Protein AF-F3KFC4-F1 (afdb_monomer)

Secondary structure (DSSP, 8-state):
---HHHHHHHHHHHHHHHHHHHHHHHHHHHHHHHHH--TTSS--HHHHHHHHHSTTTTTEEEEE-STTTTTEEEEEEEEEEEETTEEEEEEEEEEEEEETTEEEEEEEEEEEEE--

Sequence (116 aa):
MQIASRNNLSSAQEVISTRAFYAAESGASWAMSRLFFNAAGSADKTFSDGQCASAAVNNKTLTFTVDGLAGCSANITCSADTVGSTGYYRVVSTGVCGAGPVQARRVIEVGGRNGF

pLDDT: mean 87.73, std 12.23, range [43.34, 98.0]

Mean predicted aligned error: 6.58 Å

Foldseek 3Di:
DPPPVVVVLVVLLVLQQVLLVVQQVVLVVVLVCQLAQDPVGGDAPVSNVVSLPDPVNAQDKDADCDPSNHQKIKGKHKDWDDDDQKIKIKIKIWMWHDDDPRIYIDIDIDMDMHRD

Structure (mmCIF, N/CA/C/O backbone):
data_AF-F3KFC4-F1
#
_entry.id   AF-F3KFC4-F1
#
loop_
_atom_site.group_PDB
_atom_site.id
_atom_site.type_symbol
_atom_site.label_atom_id
_atom_site.label_alt_id
_atom_site.label_comp_id
_atom_site.label_asym_id
_atom_site.label_entity_id
_atom_site.label_seq_id
_atom_site.pdbx_PDB_ins_code
_atom_site.Cartn_x
_atom_site.Cartn_y
_atom_site.Cartn_z
_atom_site.occupancy
_atom_site.B_iso_or_equiv
_atom_site.auth_seq_id
_atom_site.auth_comp_id
_atom_site.auth_asym_id
_atom_site.auth_atom_id
_atom_site.pdbx_PDB_model_num
ATOM 1 N N . MET A 1 1 ? -38.246 -3.018 25.211 1.00 43.34 1 MET A N 1
ATOM 2 C CA . MET A 1 1 ? -37.896 -2.333 23.946 1.00 43.34 1 MET A CA 1
ATOM 3 C C . MET A 1 1 ? -36.374 -2.154 23.887 1.00 43.34 1 MET A C 1
ATOM 5 O O . MET A 1 1 ? -35.843 -1.255 24.518 1.00 43.34 1 MET A O 1
ATOM 9 N N . GLN A 1 2 ? -35.659 -3.074 23.225 1.00 46.38 2 GLN A N 1
ATOM 10 C CA . GLN A 1 2 ? -34.183 -3.182 23.169 1.00 46.38 2 GLN A CA 1
ATOM 11 C C . GLN A 1 2 ? -33.555 -2.354 22.022 1.00 46.38 2 GLN A C 1
ATOM 13 O O . GLN A 1 2 ? -32.710 -2.851 21.279 1.00 46.38 2 GLN A O 1
ATOM 18 N N . ILE A 1 3 ? -34.003 -1.112 21.818 1.00 53.09 3 ILE A N 1
ATOM 19 C CA . ILE A 1 3 ? -33.604 -0.325 20.634 1.00 53.09 3 ILE A CA 1
ATOM 20 C C . ILE A 1 3 ? -32.405 0.603 20.927 1.00 53.09 3 ILE A C 1
ATOM 22 O O . ILE A 1 3 ? -31.672 0.945 20.011 1.00 53.09 3 ILE A O 1
ATOM 26 N N . ALA A 1 4 ? -32.079 0.929 22.182 1.00 51.34 4 ALA A N 1
ATOM 27 C CA . ALA A 1 4 ? -30.957 1.838 22.477 1.00 51.34 4 ALA A CA 1
ATOM 28 C C . ALA A 1 4 ? -29.552 1.201 22.352 1.00 51.34 4 ALA A C 1
ATOM 30 O O . ALA A 1 4 ? -28.593 1.886 22.010 1.00 51.34 4 ALA A O 1
ATOM 31 N N . SER A 1 5 ? -29.404 -0.108 22.578 1.00 48.84 5 SER A N 1
ATOM 32 C CA . SER A 1 5 ? -28.090 -0.778 22.595 1.00 48.84 5 SER A CA 1
ATOM 33 C C . SER A 1 5 ? -27.606 -1.268 21.224 1.00 48.84 5 SER A C 1
ATOM 35 O O . SER A 1 5 ? -26.403 -1.426 21.029 1.00 48.84 5 SER A O 1
ATOM 37 N N . ARG A 1 6 ? -28.506 -1.464 20.249 1.00 51.44 6 ARG A N 1
ATOM 38 C CA . ARG A 1 6 ? -28.123 -1.859 18.877 1.00 51.44 6 ARG A CA 1
ATOM 39 C C . ARG A 1 6 ? -27.628 -0.680 18.031 1.00 51.44 6 ARG A C 1
ATOM 41 O O . ARG A 1 6 ? -26.761 -0.872 17.186 1.00 51.44 6 ARG A O 1
ATOM 48 N N . ASN A 1 7 ? -28.119 0.532 18.300 1.00 58.19 7 ASN A N 1
ATOM 49 C CA . ASN A 1 7 ? -27.722 1.739 17.568 1.00 58.19 7 ASN A CA 1
ATOM 50 C C . ASN A 1 7 ? -26.252 2.121 17.825 1.00 58.19 7 ASN A C 1
ATOM 52 O O . ASN A 1 7 ? -25.511 2.351 16.876 1.00 58.19 7 ASN A O 1
ATOM 56 N N . ASN A 1 8 ? -25.785 2.068 19.078 1.00 60.00 8 ASN A N 1
ATOM 57 C CA . ASN A 1 8 ? -24.391 2.395 19.414 1.00 60.00 8 ASN A CA 1
ATOM 58 C C . ASN A 1 8 ? -23.372 1.419 18.804 1.00 60.00 8 ASN A C 1
ATOM 60 O O . ASN A 1 8 ? -22.286 1.838 18.410 1.00 60.00 8 ASN A O 1
ATOM 64 N N . LEU A 1 9 ? -23.715 0.130 18.701 1.00 64.81 9 LEU A N 1
ATOM 65 C CA . LEU A 1 9 ? -22.857 -0.867 18.054 1.00 64.81 9 LEU A CA 1
ATOM 66 C C . LEU A 1 9 ? -22.784 -0.651 16.539 1.00 64.81 9 LEU A C 1
ATOM 68 O O . LEU A 1 9 ? -21.696 -0.722 15.977 1.00 64.81 9 LEU A O 1
ATOM 72 N N . SER A 1 10 ? -23.910 -0.319 15.899 1.00 71.44 10 SER A N 1
ATOM 73 C CA . SER A 1 10 ? -23.949 0.008 14.468 1.00 71.44 10 SER A CA 1
ATOM 74 C C . SER A 1 10 ? -23.101 1.242 14.147 1.00 71.44 10 SER A C 1
ATOM 76 O O . SER A 1 10 ? -22.282 1.201 13.234 1.00 71.44 10 SER A O 1
ATOM 78 N N . SER A 1 11 ? -23.232 2.317 14.932 1.00 74.06 11 SER A N 1
ATOM 79 C CA . SER A 1 11 ? -22.443 3.540 14.740 1.00 74.06 11 SER A CA 1
ATOM 80 C C . SER A 1 11 ? -20.954 3.326 15.028 1.00 74.06 11 SER A C 1
ATOM 82 O O . SER A 1 11 ? -2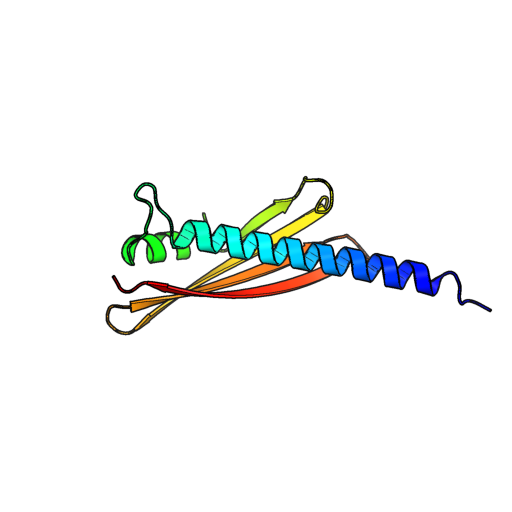0.103 3.814 14.287 1.00 74.06 11 SER A O 1
ATOM 84 N N . ALA A 1 12 ? -20.605 2.556 16.065 1.00 78.69 12 ALA A N 1
ATOM 85 C CA . ALA A 1 12 ? -19.210 2.213 16.349 1.00 78.69 12 ALA A CA 1
ATOM 86 C C . ALA A 1 12 ? -18.584 1.364 15.228 1.00 78.69 12 ALA A C 1
ATOM 88 O O . ALA A 1 12 ? -17.429 1.577 14.851 1.00 78.69 12 ALA A O 1
ATOM 89 N N . GLN A 1 13 ? -19.352 0.431 14.662 1.00 82.50 13 GLN A N 1
ATOM 90 C CA . GLN A 1 13 ? -18.911 -0.408 13.552 1.00 82.50 13 GLN A CA 1
ATOM 91 C C . GLN A 1 13 ? -18.740 0.396 12.258 1.00 82.50 13 GLN A C 1
ATOM 93 O O . GLN A 1 13 ? -17.782 0.164 11.519 1.00 82.50 13 GLN A O 1
ATOM 98 N N . GLU A 1 14 ? -19.603 1.382 12.012 1.00 85.44 14 GLU A N 1
ATOM 99 C CA . GLU A 1 14 ? -19.461 2.319 10.897 1.00 85.44 14 GLU A CA 1
ATOM 100 C C . GLU A 1 14 ? -18.182 3.156 11.028 1.00 85.44 14 GLU A C 1
ATOM 102 O O . GLU A 1 14 ? -17.385 3.214 10.092 1.00 85.44 14 GLU A O 1
ATOM 107 N N . VAL A 1 15 ? -17.910 3.707 12.216 1.00 87.62 15 VAL A N 1
ATOM 108 C CA . VAL A 1 15 ? -16.671 4.455 12.483 1.00 87.62 15 VAL A CA 1
ATOM 109 C C . VAL A 1 15 ? -15.436 3.584 12.250 1.00 87.62 15 VAL A C 1
ATOM 111 O O . VAL A 1 15 ? -14.508 4.008 11.562 1.00 87.62 15 VAL A O 1
ATOM 114 N N . ILE A 1 16 ? -15.405 2.357 12.775 1.00 89.50 16 ILE A N 1
ATOM 115 C CA . ILE A 1 16 ? -14.258 1.446 12.604 1.00 89.50 16 ILE A CA 1
ATOM 116 C C . ILE A 1 16 ? -14.106 1.019 11.139 1.00 89.50 16 ILE A C 1
ATOM 118 O O . ILE A 1 16 ? -12.985 0.909 10.642 1.00 89.50 16 ILE A O 1
ATOM 122 N N . SER A 1 17 ? -15.213 0.856 10.417 1.00 91.06 17 SER A N 1
ATOM 123 C CA . SER A 1 17 ? -15.206 0.608 8.978 1.00 91.06 17 SER A CA 1
ATOM 124 C C . SER A 1 17 ? -14.616 1.779 8.186 1.00 91.06 17 SER A C 1
ATOM 126 O O . SER A 1 17 ? -13.802 1.556 7.290 1.00 91.06 17 SER A O 1
ATOM 128 N N . THR A 1 18 ? -14.984 3.015 8.519 1.00 92.62 18 THR A N 1
ATOM 129 C CA . THR A 1 18 ? -14.422 4.222 7.897 1.00 92.62 18 THR A CA 1
ATOM 130 C C . THR A 1 18 ? -12.930 4.347 8.191 1.00 92.62 18 THR A C 1
A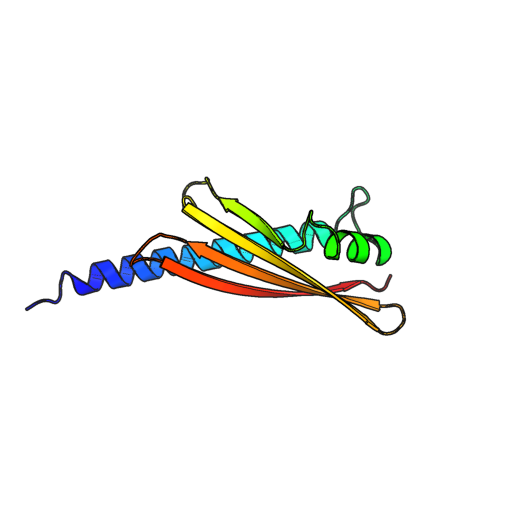TOM 132 O O . THR A 1 18 ? -12.140 4.615 7.289 1.00 92.62 18 THR A O 1
ATOM 135 N N . ARG A 1 19 ? -12.502 4.052 9.423 1.00 93.38 19 ARG A N 1
ATOM 136 C CA . ARG A 1 19 ? -11.073 4.000 9.772 1.00 93.38 19 ARG A CA 1
ATOM 137 C C . ARG A 1 19 ? -10.322 2.945 8.961 1.00 93.38 19 ARG A C 1
ATOM 139 O O . ARG A 1 19 ? -9.240 3.233 8.461 1.00 93.38 19 ARG A O 1
ATOM 146 N N . ALA A 1 20 ? -10.901 1.756 8.779 1.00 94.38 20 ALA A N 1
ATOM 147 C CA . ALA A 1 20 ? -10.293 0.693 7.974 1.00 94.38 20 ALA A CA 1
ATOM 148 C C . ALA A 1 20 ? -10.166 1.097 6.502 1.00 94.38 20 ALA A C 1
ATOM 150 O O . ALA A 1 20 ? -9.157 0.788 5.871 1.00 94.38 20 ALA A O 1
ATOM 151 N N . PHE A 1 21 ? -11.150 1.827 5.971 1.00 95.50 21 PHE A N 1
ATOM 152 C CA . PHE A 1 21 ? -11.077 2.404 4.631 1.00 95.50 21 PHE A CA 1
ATOM 153 C C . PHE A 1 21 ? -9.927 3.410 4.518 1.00 95.50 21 PHE A C 1
ATOM 155 O O . PHE A 1 21 ? -9.080 3.258 3.645 1.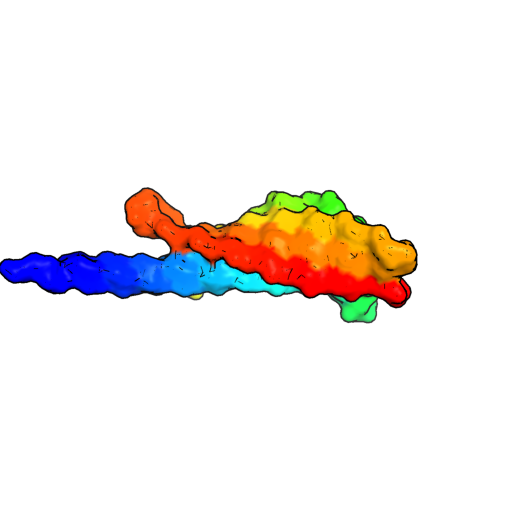00 95.50 21 PHE A O 1
ATOM 162 N N . TYR A 1 22 ? -9.827 4.372 5.441 1.00 95.19 22 TYR A N 1
ATOM 163 C CA . TYR A 1 22 ? -8.731 5.345 5.434 1.00 95.19 22 TYR A CA 1
ATOM 164 C C . TYR A 1 22 ? -7.356 4.704 5.629 1.00 95.19 22 TYR A C 1
ATOM 166 O O . TYR A 1 22 ? -6.395 5.138 4.998 1.00 95.19 22 TYR A O 1
ATOM 174 N N . ALA A 1 23 ? -7.243 3.662 6.457 1.00 95.75 23 ALA A N 1
ATOM 175 C CA . ALA A 1 23 ? -6.011 2.891 6.593 1.00 95.75 23 ALA A CA 1
ATOM 176 C C . ALA A 1 23 ? -5.619 2.239 5.256 1.00 95.75 23 ALA A C 1
ATOM 178 O O . ALA A 1 23 ? -4.474 2.369 4.820 1.00 95.75 23 ALA A O 1
ATOM 179 N N . ALA A 1 24 ? -6.576 1.597 4.576 1.00 97.00 24 ALA A N 1
ATOM 180 C CA . ALA A 1 24 ? -6.361 0.980 3.270 1.00 97.00 24 ALA A CA 1
ATOM 181 C C . ALA A 1 24 ? -5.944 2.016 2.207 1.00 97.00 24 ALA A C 1
ATOM 183 O O . ALA A 1 24 ? -4.903 1.843 1.573 1.00 97.00 24 ALA A O 1
ATOM 184 N N . GLU A 1 25 ? -6.689 3.116 2.069 1.00 96.06 25 GLU A N 1
ATOM 185 C CA . GLU A 1 25 ? -6.386 4.234 1.156 1.00 96.06 25 GLU A CA 1
ATOM 186 C C . GLU A 1 25 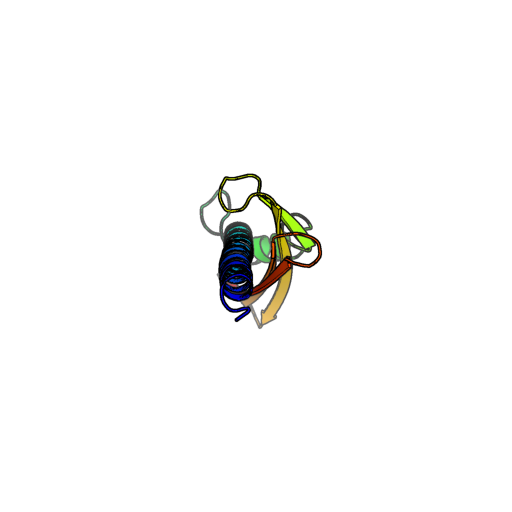? -5.010 4.853 1.424 1.00 96.06 25 GLU A C 1
ATOM 188 O O . GLU A 1 25 ? -4.236 5.104 0.499 1.00 96.06 25 GLU A O 1
ATOM 193 N N . SER A 1 26 ? -4.661 5.048 2.699 1.00 95.38 26 SER A N 1
ATOM 194 C CA . SER A 1 26 ? -3.355 5.588 3.094 1.00 95.38 26 SER A CA 1
ATOM 195 C C . SER A 1 26 ? -2.222 4.643 2.695 1.00 95.38 26 SER A C 1
ATOM 197 O O . SER A 1 26 ? -1.198 5.090 2.182 1.00 95.38 26 SER A O 1
ATOM 199 N N . GLY A 1 27 ? -2.408 3.331 2.880 1.00 95.56 27 GLY A N 1
ATOM 200 C CA . GLY A 1 27 ? -1.450 2.320 2.431 1.00 95.56 27 GLY A CA 1
ATOM 201 C C . GLY A 1 27 ? -1.291 2.280 0.911 1.00 95.56 27 GLY A C 1
ATOM 202 O O . GLY A 1 27 ? -0.165 2.244 0.415 1.00 95.56 27 GLY A O 1
ATOM 203 N N . ALA A 1 28 ? -2.399 2.368 0.170 1.00 96.31 28 ALA A N 1
ATOM 204 C CA . ALA A 1 28 ? -2.390 2.409 -1.290 1.00 96.31 28 ALA A CA 1
ATOM 205 C C . ALA A 1 28 ? -1.664 3.662 -1.807 1.00 96.31 28 ALA A C 1
ATOM 207 O O . ALA A 1 28 ? -0.752 3.558 -2.626 1.00 96.31 28 ALA A O 1
ATOM 208 N N . SER A 1 29 ? -1.996 4.834 -1.262 1.00 94.88 29 SER A N 1
ATOM 209 C CA . SER A 1 29 ? -1.361 6.111 -1.613 1.00 94.88 29 SER A CA 1
ATOM 210 C C . SER A 1 29 ? 0.135 6.112 -1.297 1.00 94.88 29 SER A C 1
ATOM 212 O O . SER A 1 29 ? 0.952 6.541 -2.112 1.00 94.88 29 SER A O 1
ATOM 214 N N . TRP A 1 30 ? 0.520 5.571 -0.139 1.00 95.69 30 TRP A N 1
ATOM 215 C CA . TRP A 1 30 ? 1.920 5.438 0.250 1.00 95.69 30 TRP A CA 1
ATOM 216 C C . TRP A 1 30 ? 2.694 4.537 -0.721 1.00 95.69 30 TRP A C 1
ATOM 218 O O . TRP A 1 30 ? 3.779 4.903 -1.172 1.00 95.69 30 TRP A O 1
ATOM 228 N N . ALA A 1 31 ? 2.129 3.391 -1.097 1.00 95.56 31 ALA A N 1
ATOM 229 C CA . ALA A 1 31 ? 2.751 2.465 -2.037 1.00 95.56 31 ALA A CA 1
ATOM 230 C C . ALA A 1 31 ? 2.884 3.064 -3.442 1.00 95.56 31 ALA A C 1
ATOM 232 O O . ALA A 1 31 ? 3.964 3.011 -4.025 1.00 95.56 31 ALA A O 1
ATOM 233 N N . MET A 1 32 ? 1.835 3.715 -3.953 1.00 93.69 32 MET A N 1
ATOM 234 C CA . MET A 1 32 ? 1.880 4.423 -5.238 1.00 93.69 32 MET A CA 1
ATOM 235 C C . MET A 1 32 ? 2.943 5.526 -5.230 1.00 93.69 32 MET A C 1
ATOM 237 O O . MET A 1 32 ? 3.695 5.664 -6.192 1.00 93.69 32 MET A O 1
ATOM 241 N N . SER A 1 33 ? 3.082 6.255 -4.116 1.00 93.56 33 SER A N 1
ATOM 242 C CA . SER A 1 33 ? 4.136 7.265 -3.979 1.00 93.56 33 SER A CA 1
ATOM 243 C C . SER A 1 33 ? 5.536 6.650 -4.108 1.00 93.56 33 SER A C 1
ATOM 245 O O . SER A 1 33 ? 6.401 7.203 -4.777 1.00 93.56 33 SER A O 1
ATOM 247 N N . ARG A 1 34 ? 5.743 5.457 -3.536 1.00 93.12 34 ARG A N 1
ATOM 248 C CA . ARG A 1 34 ? 7.017 4.730 -3.594 1.00 93.12 34 ARG A CA 1
ATOM 249 C C . ARG A 1 34 ? 7.299 4.116 -4.959 1.00 93.12 34 ARG A C 1
ATOM 251 O O . ARG A 1 34 ? 8.464 4.001 -5.312 1.00 93.12 34 ARG A O 1
ATOM 258 N N . LEU A 1 35 ? 6.270 3.730 -5.708 1.00 92.44 35 LEU A N 1
ATOM 259 C CA . LEU A 1 35 ? 6.419 3.139 -7.040 1.00 92.44 35 LEU A CA 1
ATOM 260 C C . LEU A 1 35 ? 6.761 4.174 -8.114 1.00 92.44 35 LEU A C 1
ATOM 262 O O . LEU A 1 35 ? 7.559 3.876 -9.002 1.00 92.44 35 LEU A O 1
ATOM 266 N N . PHE A 1 36 ? 6.158 5.365 -8.046 1.00 92.12 36 PHE A N 1
ATOM 267 C CA . PHE A 1 36 ? 6.191 6.338 -9.146 1.00 92.12 36 PHE A CA 1
ATOM 268 C C . PHE A 1 36 ? 7.044 7.586 -8.878 1.00 92.12 36 PHE A C 1
ATOM 270 O O . PHE A 1 36 ? 7.337 8.323 -9.819 1.00 92.12 36 PHE A O 1
ATOM 277 N N . PHE A 1 37 ? 7.492 7.815 -7.639 1.00 90.44 37 PHE A N 1
ATOM 278 C CA . PHE A 1 37 ? 8.344 8.956 -7.296 1.00 90.44 37 PHE A CA 1
ATOM 279 C C . PHE A 1 37 ? 9.692 8.494 -6.732 1.00 90.44 37 PHE A C 1
ATOM 281 O O . PHE A 1 37 ? 9.765 7.754 -5.750 1.00 90.44 37 PHE A O 1
ATOM 288 N N . ASN A 1 38 ? 10.775 8.974 -7.345 1.00 84.62 38 ASN A N 1
ATOM 289 C CA . ASN A 1 38 ? 12.151 8.822 -6.870 1.00 84.62 38 ASN A CA 1
ATOM 290 C C . ASN A 1 38 ? 12.727 10.195 -6.457 1.00 84.62 38 ASN A C 1
ATOM 292 O O . ASN A 1 38 ? 12.031 11.210 -6.485 1.00 84.62 38 ASN A O 1
ATOM 296 N N . ALA A 1 39 ? 14.016 10.250 -6.104 1.00 79.44 39 ALA A N 1
ATOM 297 C CA . ALA A 1 39 ? 14.687 11.501 -5.730 1.00 79.44 39 ALA A CA 1
ATOM 298 C C . ALA A 1 39 ? 14.724 12.564 -6.853 1.00 79.44 39 ALA A C 1
ATOM 300 O O . ALA A 1 39 ? 14.899 13.742 -6.560 1.00 79.44 39 ALA A O 1
ATOM 301 N N . ALA A 1 40 ? 14.541 12.164 -8.116 1.00 78.50 40 ALA A N 1
ATOM 302 C CA . ALA A 1 40 ? 14.475 13.048 -9.281 1.00 78.50 40 ALA A CA 1
ATOM 303 C C . ALA A 1 40 ? 13.035 13.482 -9.637 1.00 78.50 40 ALA A C 1
ATOM 305 O O . ALA A 1 40 ? 12.834 14.209 -10.606 1.00 78.50 40 ALA A O 1
ATOM 306 N N . GLY A 1 41 ? 12.029 13.053 -8.866 1.00 76.88 41 GLY A N 1
ATOM 307 C CA . GLY A 1 41 ? 10.630 13.466 -9.011 1.00 76.88 41 GLY A CA 1
ATOM 308 C C . GLY A 1 41 ? 9.766 12.579 -9.912 1.00 76.88 41 GLY A C 1
ATOM 309 O O . GLY A 1 41 ? 8.547 12.645 -9.802 1.00 76.88 41 GLY A O 1
ATOM 310 N N . SER A 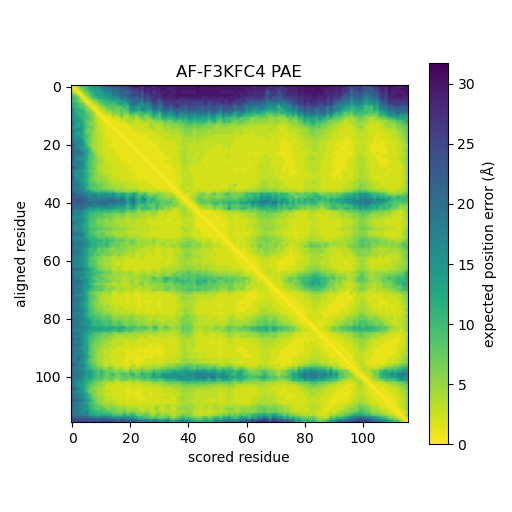1 42 ? 10.345 11.710 -10.746 1.00 80.75 42 SER A N 1
ATOM 311 C CA . SER A 1 42 ? 9.593 10.701 -11.511 1.00 80.75 42 SER A CA 1
AT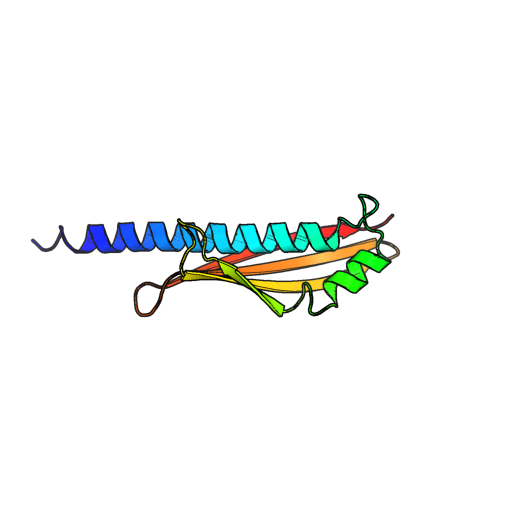OM 312 C C . SER A 1 42 ? 10.419 9.430 -11.696 1.00 80.75 42 SER A C 1
ATOM 314 O O . SER A 1 42 ? 11.611 9.489 -12.001 1.00 80.75 42 SER A O 1
ATOM 316 N N . ALA A 1 43 ? 9.796 8.281 -11.443 1.00 85.50 43 ALA A N 1
ATOM 317 C CA . ALA A 1 43 ? 10.416 6.972 -11.602 1.00 85.50 43 ALA A CA 1
ATOM 318 C C . ALA A 1 43 ? 10.288 6.456 -13.040 1.00 85.50 43 ALA A C 1
ATOM 320 O O . ALA A 1 43 ? 9.226 6.576 -13.650 1.00 85.50 43 ALA A O 1
ATOM 321 N N . ASP A 1 44 ? 11.342 5.821 -13.547 1.00 89.56 44 ASP A N 1
ATOM 322 C CA . ASP A 1 44 ? 11.301 5.024 -14.772 1.00 89.56 44 ASP A CA 1
ATOM 323 C C . ASP A 1 44 ? 10.741 3.618 -14.492 1.00 89.56 44 ASP A C 1
ATOM 325 O O . ASP A 1 44 ? 10.575 3.204 -13.336 1.00 89.56 44 ASP A O 1
ATOM 329 N N . LYS A 1 45 ? 10.451 2.858 -15.555 1.00 90.56 45 LYS A N 1
ATOM 330 C CA . LYS A 1 45 ? 9.929 1.486 -15.435 1.00 90.56 45 LYS A CA 1
ATOM 331 C C . LYS A 1 45 ? 10.823 0.612 -14.549 1.00 90.56 45 LYS A C 1
ATOM 333 O O . LYS A 1 45 ? 10.322 -0.099 -13.681 1.00 90.56 45 LYS A O 1
ATOM 338 N N . THR A 1 46 ? 12.139 0.677 -14.748 1.00 90.75 46 THR A N 1
ATOM 339 C CA . THR A 1 46 ? 13.114 -0.147 -14.017 1.00 90.75 46 THR A CA 1
ATOM 340 C C . THR A 1 46 ? 13.032 0.097 -12.513 1.00 90.75 46 THR A C 1
ATOM 342 O O . THR A 1 46 ? 13.038 -0.851 -11.724 1.00 90.75 46 THR A O 1
ATOM 345 N N . PHE A 1 47 ? 12.910 1.361 -12.099 1.00 91.81 47 PHE A N 1
ATOM 346 C CA . PHE A 1 47 ? 12.711 1.704 -10.700 1.00 91.81 47 PHE A CA 1
ATOM 347 C C . PHE A 1 47 ? 11.376 1.176 -10.176 1.00 91.81 47 PHE A C 1
ATOM 349 O O . PHE A 1 47 ? 11.360 0.532 -9.126 1.00 91.81 47 PHE A O 1
ATOM 356 N N . SER A 1 48 ? 10.271 1.406 -10.892 1.00 92.50 48 SER A N 1
ATOM 357 C CA . SER A 1 48 ? 8.942 0.944 -10.473 1.00 92.50 48 SER A CA 1
ATOM 358 C C . SER A 1 48 ? 8.878 -0.585 -10.327 1.00 92.50 48 SER A C 1
ATOM 360 O O . SER A 1 48 ? 8.342 -1.077 -9.333 1.00 92.50 48 SER A O 1
ATOM 362 N N . ASP A 1 49 ? 9.497 -1.339 -11.241 1.00 92.31 49 ASP A N 1
ATOM 363 C CA . ASP A 1 49 ? 9.636 -2.800 -11.154 1.00 92.31 49 ASP A CA 1
ATOM 364 C C . ASP A 1 49 ? 10.413 -3.215 -9.902 1.00 92.31 49 ASP A C 1
ATOM 366 O O . ASP A 1 49 ? 9.960 -4.062 -9.126 1.00 92.31 49 ASP A O 1
ATOM 370 N N . GLY A 1 50 ? 11.564 -2.578 -9.666 1.00 92.56 50 GLY A N 1
ATOM 371 C CA . GLY A 1 50 ? 12.398 -2.846 -8.499 1.00 92.56 50 GLY A CA 1
ATOM 372 C C . GLY A 1 50 ? 11.682 -2.545 -7.182 1.00 92.56 50 GLY A C 1
ATOM 373 O O . GLY A 1 50 ? 11.767 -3.329 -6.238 1.00 92.56 50 GLY A O 1
ATOM 374 N N . GLN A 1 51 ? 10.932 -1.442 -7.109 1.00 93.56 51 GLN A N 1
ATOM 375 C CA . GLN A 1 51 ? 10.147 -1.098 -5.924 1.00 93.56 51 GLN A CA 1
ATOM 376 C C . GLN A 1 51 ? 8.980 -2.066 -5.712 1.00 93.56 51 GLN A C 1
ATOM 378 O O . GLN A 1 51 ? 8.763 -2.493 -4.580 1.00 93.56 51 GLN A O 1
ATOM 383 N N . CYS A 1 52 ? 8.268 -2.456 -6.774 1.00 93.75 52 CYS A N 1
ATOM 384 C CA . CYS A 1 52 ? 7.147 -3.392 -6.679 1.00 93.75 52 CYS A CA 1
ATOM 385 C C . CYS A 1 52 ? 7.589 -4.802 -6.274 1.00 93.75 52 CYS A C 1
ATOM 387 O O . CYS A 1 52 ? 6.873 -5.474 -5.542 1.00 93.75 52 CYS A O 1
ATOM 389 N N . ALA A 1 53 ? 8.771 -5.255 -6.700 1.00 93.62 53 ALA A N 1
ATOM 390 C CA . ALA A 1 53 ? 9.333 -6.535 -6.268 1.00 93.62 53 ALA A CA 1
ATOM 391 C C . ALA A 1 53 ? 9.969 -6.472 -4.866 1.00 93.62 53 ALA A C 1
ATOM 393 O O . ALA A 1 53 ? 10.097 -7.492 -4.188 1.00 93.62 53 ALA A O 1
ATOM 394 N N . SER A 1 54 ? 10.375 -5.282 -4.419 1.00 93.19 54 SER A N 1
ATOM 395 C CA . SER A 1 54 ? 11.047 -5.089 -3.137 1.00 93.19 54 SER A CA 1
ATOM 396 C C . SER A 1 54 ? 10.105 -5.284 -1.951 1.00 93.19 54 SER A C 1
ATOM 398 O O . SER A 1 54 ? 8.993 -4.753 -1.921 1.00 93.19 54 SER A O 1
ATOM 400 N N . ALA A 1 55 ? 10.611 -5.925 -0.893 1.00 86.62 55 ALA A N 1
ATOM 401 C CA . ALA A 1 55 ? 9.947 -6.006 0.412 1.00 86.62 55 ALA A CA 1
ATOM 402 C C . ALA A 1 55 ? 9.733 -4.627 1.074 1.00 86.62 55 ALA A C 1
ATOM 404 O O . ALA A 1 55 ? 9.031 -4.507 2.079 1.00 86.62 55 ALA A O 1
ATOM 405 N N . ALA A 1 56 ? 10.338 -3.565 0.527 1.00 85.88 56 ALA A N 1
ATOM 406 C CA . ALA A 1 56 ? 10.044 -2.202 0.941 1.00 85.88 56 ALA A CA 1
ATOM 407 C C . ALA A 1 56 ? 8.574 -1.833 0.679 1.00 85.88 56 ALA A C 1
ATOM 409 O O . ALA A 1 56 ? 7.994 -1.140 1.516 1.00 85.88 56 ALA A O 1
ATOM 410 N N . VAL A 1 57 ? 7.985 -2.307 -0.430 1.00 90.75 57 VAL A N 1
ATOM 411 C CA . VAL A 1 57 ? 6.594 -2.031 -0.837 1.00 90.75 57 VAL A CA 1
ATOM 412 C C . VAL A 1 57 ? 5.739 -3.297 -0.815 1.00 90.75 57 VAL A C 1
ATOM 414 O O . VAL A 1 57 ? 4.633 -3.270 -0.278 1.00 90.75 57 VAL A O 1
ATOM 417 N N . ASN A 1 58 ? 6.227 -4.405 -1.371 1.00 93.75 58 ASN A N 1
ATOM 418 C CA . ASN A 1 58 ? 5.472 -5.649 -1.420 1.00 93.75 58 ASN A CA 1
ATOM 419 C C . ASN A 1 58 ? 5.463 -6.365 -0.071 1.00 93.75 58 ASN A C 1
ATOM 421 O O . ASN A 1 58 ? 6.481 -6.437 0.617 1.00 93.75 58 ASN A O 1
ATOM 425 N N . ASN A 1 59 ? 4.306 -6.913 0.289 1.00 93.88 59 ASN A N 1
ATOM 426 C CA . ASN A 1 59 ? 4.027 -7.509 1.592 1.00 93.88 59 ASN A CA 1
ATOM 427 C C . ASN A 1 59 ? 4.357 -6.572 2.775 1.00 93.88 59 ASN A C 1
ATOM 429 O O . ASN A 1 59 ? 4.718 -7.015 3.868 1.00 93.88 59 ASN A O 1
ATOM 433 N N . LYS A 1 60 ? 4.258 -5.256 2.557 1.00 95.62 60 LYS A N 1
ATOM 434 C CA . LYS A 1 60 ? 4.553 -4.252 3.575 1.00 95.62 60 LYS A CA 1
ATOM 435 C C . LYS A 1 60 ? 3.333 -4.035 4.455 1.00 95.62 60 LYS A C 1
ATOM 437 O O . LYS A 1 60 ? 2.260 -3.703 3.965 1.00 95.62 60 LYS A O 1
ATOM 442 N N . THR A 1 61 ? 3.520 -4.118 5.767 1.00 96.19 61 THR A N 1
ATOM 443 C CA . THR A 1 61 ? 2.502 -3.699 6.734 1.00 96.19 61 THR A CA 1
ATOM 444 C C . THR A 1 61 ? 2.853 -2.330 7.306 1.00 96.19 61 THR A C 1
ATOM 446 O O . THR A 1 61 ? 3.953 -2.123 7.820 1.00 96.19 61 THR A O 1
ATOM 449 N N . LEU A 1 62 ? 1.919 -1.389 7.207 1.00 94.62 62 LEU A N 1
ATOM 450 C CA . LEU A 1 62 ? 1.956 -0.102 7.893 1.00 94.62 62 LEU A CA 1
ATOM 451 C C . LEU A 1 62 ? 1.076 -0.190 9.137 1.00 94.62 62 LEU A C 1
ATOM 453 O O . LEU A 1 62 ? -0.058 -0.652 9.048 1.00 94.62 62 LEU A O 1
ATOM 457 N N . THR A 1 63 ? 1.579 0.273 10.275 1.00 94.69 63 THR A N 1
ATOM 458 C CA . THR A 1 63 ? 0.807 0.370 11.520 1.00 94.69 63 THR A CA 1
ATOM 459 C C . THR A 1 63 ? 0.620 1.838 11.853 1.00 94.69 63 THR A C 1
ATOM 461 O O . THR A 1 63 ? 1.588 2.599 11.852 1.00 94.69 63 THR A O 1
ATOM 464 N N . PHE A 1 64 ? -0.615 2.240 12.135 1.00 93.00 64 PHE A N 1
ATOM 465 C CA . PHE A 1 64 ? -0.948 3.629 12.412 1.00 93.00 64 PHE A CA 1
ATOM 466 C C . PHE A 1 64 ? -1.087 3.861 13.917 1.00 93.00 64 PHE A C 1
ATOM 468 O O . PHE A 1 64 ? -1.806 3.146 14.617 1.00 93.00 64 PHE A O 1
ATOM 475 N N . THR A 1 65 ? -0.391 4.885 14.407 1.00 89.88 65 THR A N 1
ATOM 476 C CA . THR A 1 65 ? -0.440 5.344 15.806 1.00 89.88 65 THR A CA 1
ATOM 477 C C . THR A 1 65 ? -1.037 6.741 15.948 1.00 89.88 65 THR A C 1
ATOM 479 O O . THR A 1 65 ? -1.230 7.203 17.066 1.00 89.88 65 THR A O 1
ATOM 482 N N . VAL A 1 66 ? -1.338 7.410 14.830 1.00 88.94 66 VAL A N 1
ATOM 483 C CA . VAL A 1 66 ? -1.961 8.737 14.814 1.00 88.94 66 VAL A CA 1
ATOM 484 C C . VAL A 1 66 ? -3.405 8.670 15.306 1.00 88.94 66 VAL A C 1
ATOM 486 O O . VAL A 1 66 ? -4.126 7.702 15.032 1.00 88.94 66 VAL A O 1
ATOM 489 N N . ASP A 1 67 ? -3.838 9.720 15.997 1.00 86.06 67 ASP A N 1
ATOM 490 C CA .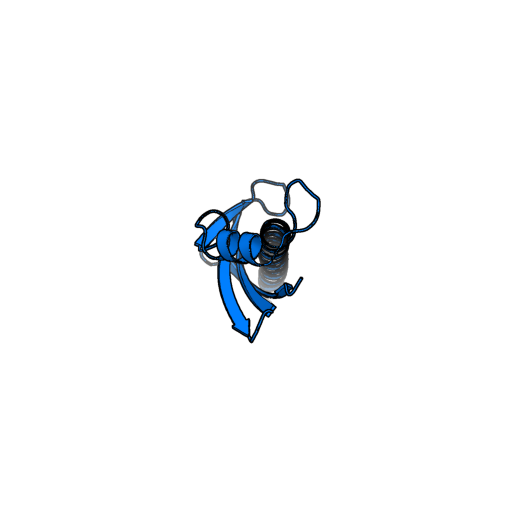 ASP A 1 67 ? -5.219 9.861 16.442 1.00 86.06 67 ASP A CA 1
ATOM 491 C C . ASP A 1 67 ? -6.197 9.687 15.272 1.00 86.06 67 ASP A C 1
ATOM 493 O O . ASP A 1 67 ? -6.000 10.187 14.166 1.00 86.06 67 ASP A O 1
ATOM 497 N N . GLY A 1 68 ? -7.253 8.908 15.509 1.00 80.88 68 GLY A N 1
ATOM 498 C CA . GLY A 1 68 ? -8.236 8.534 14.490 1.00 80.88 68 GLY A CA 1
ATOM 499 C C . GLY A 1 68 ? -7.929 7.228 13.750 1.00 80.88 68 GLY A C 1
ATOM 500 O O . GLY A 1 68 ? -8.876 6.521 13.416 1.00 80.88 68 GLY A O 1
ATOM 501 N N . LEU A 1 69 ? -6.657 6.846 13.572 1.00 86.31 69 LEU A N 1
ATOM 502 C CA . LEU A 1 69 ? -6.251 5.546 13.001 1.00 86.31 69 LEU A CA 1
ATOM 503 C C . LEU A 1 69 ? -5.483 4.658 13.996 1.00 86.31 69 LEU A C 1
ATOM 505 O O . LEU A 1 69 ? -5.033 3.574 13.632 1.00 86.31 69 LEU A O 1
ATOM 509 N N . ALA A 1 70 ? -5.339 5.078 15.253 1.00 87.06 70 ALA A N 1
ATOM 510 C CA . ALA A 1 70 ? -4.712 4.268 16.289 1.00 87.06 70 ALA A CA 1
ATOM 511 C C . ALA A 1 70 ? -5.373 2.878 16.386 1.00 87.06 70 ALA A C 1
ATOM 513 O O . ALA A 1 70 ? -6.597 2.757 16.501 1.00 87.06 70 ALA A O 1
ATOM 514 N N . GLY A 1 71 ? -4.551 1.826 16.321 1.00 86.25 71 GLY A N 1
ATOM 515 C CA . GLY A 1 71 ? -5.024 0.436 16.297 1.00 86.25 71 GLY A CA 1
ATOM 516 C C . GLY A 1 71 ? -5.467 -0.058 14.915 1.00 86.25 71 GLY A C 1
ATOM 517 O O . GLY A 1 71 ? -6.111 -1.105 14.822 1.00 86.25 71 GLY A O 1
ATOM 518 N N . CYS A 1 72 ? -5.135 0.679 13.854 1.00 94.44 72 CYS A N 1
ATOM 519 C CA . CYS A 1 72 ? -5.289 0.246 12.474 1.00 94.44 72 CYS A CA 1
ATOM 520 C C . CYS A 1 72 ? -3.953 -0.162 11.852 1.00 94.44 72 CYS A C 1
ATOM 522 O O . CYS A 1 72 ? -2.893 0.383 12.174 1.00 94.44 72 CYS A O 1
ATOM 524 N N . SER A 1 73 ? -4.018 -1.061 10.879 1.00 96.25 73 SER A N 1
ATOM 525 C CA . SER A 1 73 ? -2.902 -1.396 10.003 1.00 96.25 73 SER A CA 1
ATOM 526 C C . SER A 1 73 ? -3.348 -1.476 8.549 1.00 96.25 73 SER A C 1
ATOM 528 O O . SER A 1 73 ? -4.527 -1.671 8.265 1.00 96.25 73 SER A O 1
ATOM 530 N N . ALA A 1 74 ? -2.406 -1.312 7.623 1.00 97.19 74 ALA A N 1
ATOM 531 C CA . ALA A 1 74 ? -2.599 -1.580 6.205 1.00 97.19 74 ALA A CA 1
ATOM 532 C C . ALA A 1 74 ? -1.547 -2.576 5.727 1.00 97.19 74 ALA A C 1
ATOM 534 O O . ALA A 1 74 ? -0.354 -2.298 5.829 1.00 97.19 74 ALA A O 1
ATOM 535 N N . ASN A 1 75 ? -1.977 -3.722 5.207 1.00 97.50 75 ASN A N 1
ATOM 536 C CA . ASN A 1 75 ? -1.098 -4.674 4.541 1.00 97.50 75 ASN A CA 1
ATOM 537 C C . ASN A 1 75 ? -1.157 -4.461 3.029 1.00 97.50 75 ASN A C 1
ATOM 539 O O . ASN A 1 75 ? -2.231 -4.488 2.434 1.00 97.50 75 ASN A O 1
ATOM 543 N N . ILE A 1 76 ? 0.001 -4.230 2.430 1.00 97.69 76 ILE A N 1
ATOM 544 C CA . ILE A 1 76 ? 0.164 -3.811 1.047 1.00 97.69 76 ILE A CA 1
ATOM 545 C C . ILE A 1 76 ? 0.827 -4.948 0.285 1.00 97.69 76 ILE A C 1
ATOM 547 O O . ILE A 1 76 ? 1.849 -5.482 0.711 1.00 97.69 76 ILE A O 1
ATOM 551 N N . THR A 1 77 ? 0.279 -5.275 -0.875 1.00 97.19 77 THR A N 1
ATOM 552 C CA . THR A 1 77 ? 0.899 -6.176 -1.846 1.00 97.19 77 THR A CA 1
ATOM 553 C C . THR A 1 77 ? 1.000 -5.474 -3.188 1.00 97.19 77 THR A C 1
ATOM 555 O O . THR A 1 77 ? 0.143 -4.660 -3.532 1.00 97.19 77 THR A O 1
ATOM 558 N N . CYS A 1 78 ? 2.072 -5.758 -3.922 1.00 96.69 78 CYS A N 1
ATOM 559 C CA . CYS A 1 78 ? 2.310 -5.208 -5.247 1.00 96.69 78 CYS A CA 1
ATOM 560 C C . CYS A 1 78 ? 2.529 -6.349 -6.239 1.00 96.69 78 CYS A C 1
ATOM 562 O O . CYS A 1 78 ? 3.298 -7.274 -5.976 1.00 96.69 78 CYS A O 1
ATOM 564 N N . SER A 1 79 ? 1.847 -6.275 -7.376 1.00 95.81 79 SER A N 1
ATOM 565 C CA . SER A 1 79 ? 2.065 -7.134 -8.537 1.00 95.81 79 SER A CA 1
ATOM 566 C C . SER A 1 79 ? 2.350 -6.262 -9.752 1.00 95.81 79 SER A C 1
ATOM 568 O O . SER A 1 79 ? 1.678 -5.247 -9.940 1.00 95.81 79 SER A O 1
ATOM 570 N N . ALA A 1 80 ? 3.324 -6.660 -10.564 1.00 94.12 80 ALA A N 1
ATOM 571 C CA . ALA A 1 80 ? 3.697 -5.966 -11.786 1.00 94.12 80 ALA A CA 1
ATOM 572 C C . ALA A 1 80 ? 3.573 -6.903 -12.987 1.00 94.12 80 ALA A C 1
ATOM 574 O O . ALA A 1 80 ? 4.001 -8.054 -12.921 1.00 94.12 80 ALA A O 1
ATOM 575 N N . ASP A 1 81 ? 3.052 -6.372 -14.084 1.00 93.75 81 ASP A N 1
ATOM 576 C CA . ASP A 1 81 ? 2.962 -7.018 -15.388 1.00 93.75 81 ASP A CA 1
ATOM 577 C C . ASP A 1 81 ? 3.596 -6.100 -16.436 1.00 93.75 81 ASP A C 1
ATOM 579 O O . ASP A 1 81 ? 3.572 -4.880 -16.307 1.00 93.75 81 ASP A O 1
ATOM 583 N N . THR A 1 82 ? 4.193 -6.653 -17.489 1.00 93.31 82 THR A N 1
ATOM 584 C CA . THR A 1 82 ? 4.776 -5.850 -18.577 1.00 93.31 82 THR A CA 1
ATOM 585 C C . THR A 1 82 ? 4.136 -6.234 -19.904 1.00 93.31 82 THR A C 1
ATOM 587 O O . THR A 1 82 ? 4.095 -7.410 -20.257 1.00 93.31 82 THR A O 1
ATOM 590 N N . VAL A 1 83 ? 3.674 -5.235 -20.658 1.00 91.75 83 VAL A N 1
ATOM 591 C CA . VAL A 1 83 ? 3.153 -5.398 -22.021 1.00 91.75 83 VAL A CA 1
ATOM 592 C C . VAL A 1 83 ? 3.948 -4.482 -22.949 1.00 91.75 83 VAL A C 1
ATOM 594 O O . VAL A 1 83 ? 3.865 -3.256 -22.862 1.00 91.75 83 VAL A O 1
ATOM 597 N N . GLY A 1 84 ? 4.756 -5.077 -23.830 1.00 89.19 84 GLY A N 1
ATOM 598 C CA . GLY A 1 84 ? 5.705 -4.330 -24.659 1.00 89.19 84 GLY A CA 1
ATOM 599 C C . GLY A 1 84 ? 6.748 -3.610 -23.799 1.00 89.19 84 GLY A C 1
ATOM 600 O O . GLY A 1 84 ? 7.419 -4.238 -22.984 1.00 89.19 84 GLY A O 1
ATOM 601 N N . SER A 1 85 ? 6.870 -2.291 -23.963 1.00 87.44 85 SER A N 1
ATOM 602 C CA . SER A 1 85 ? 7.739 -1.428 -23.147 1.00 87.44 85 SER A CA 1
ATOM 603 C C . SER A 1 85 ? 7.040 -0.816 -21.924 1.00 87.44 85 SER A C 1
ATOM 605 O O . SER A 1 85 ? 7.667 -0.067 -21.181 1.00 87.44 85 SER A O 1
ATOM 607 N N . THR A 1 86 ? 5.755 -1.113 -21.693 1.00 91.19 86 THR A N 1
ATOM 608 C CA . THR A 1 86 ? 4.970 -0.519 -20.598 1.00 91.19 86 THR A CA 1
ATOM 609 C C . THR A 1 86 ? 4.806 -1.500 -19.438 1.00 91.19 86 THR A C 1
ATOM 611 O O . THR A 1 86 ? 4.317 -2.614 -19.622 1.00 91.19 86 THR A O 1
ATOM 614 N N . GLY A 1 87 ? 5.194 -1.077 -18.236 1.00 93.19 87 GLY A N 1
ATOM 615 C CA . GLY A 1 87 ? 4.888 -1.738 -16.971 1.00 93.19 87 GLY A CA 1
ATOM 616 C C . GLY A 1 87 ? 3.516 -1.322 -16.433 1.00 93.19 87 GLY A C 1
ATOM 617 O O . GLY A 1 87 ? 3.159 -0.144 -16.437 1.00 93.19 87 GLY A O 1
ATOM 618 N N . TYR A 1 88 ? 2.753 -2.295 -15.957 1.00 94.69 88 TYR A N 1
ATOM 619 C CA . TYR A 1 88 ? 1.472 -2.149 -15.280 1.00 94.69 88 TYR A CA 1
ATOM 620 C C . TYR A 1 88 ? 1.639 -2.638 -13.851 1.00 94.69 88 TYR A C 1
ATOM 622 O O . TYR A 1 88 ? 2.077 -3.760 -13.620 1.00 94.69 88 TYR A O 1
ATOM 630 N N . TYR A 1 89 ? 1.283 -1.798 -12.891 1.00 95.25 89 TYR A N 1
ATOM 631 C CA . TYR A 1 89 ? 1.455 -2.077 -11.473 1.00 95.25 89 TYR A CA 1
ATOM 632 C C . TYR A 1 89 ? 0.094 -2.084 -10.816 1.00 95.25 89 TYR A C 1
ATOM 634 O O . TYR A 1 89 ? -0.692 -1.152 -10.991 1.00 95.25 89 TYR A O 1
ATOM 642 N N . ARG A 1 90 ? -0.167 -3.125 -10.038 1.00 96.44 90 ARG A N 1
ATOM 643 C CA . ARG A 1 90 ? -1.361 -3.260 -9.220 1.00 96.44 90 ARG A CA 1
ATOM 644 C C . ARG A 1 90 ? -0.944 -3.352 -7.766 1.00 96.44 90 ARG A C 1
ATOM 646 O O . ARG A 1 90 ? -0.202 -4.255 -7.380 1.00 96.44 90 ARG A O 1
ATOM 653 N N . VAL A 1 91 ? -1.451 -2.423 -6.970 1.00 97.00 91 VAL A N 1
ATOM 654 C CA . VAL A 1 91 ? -1.263 -2.390 -5.525 1.00 97.00 91 VAL A CA 1
ATOM 655 C C . VAL A 1 91 ? -2.581 -2.741 -4.862 1.00 97.00 91 VAL A C 1
ATOM 657 O O . VAL A 1 91 ? -3.591 -2.082 -5.098 1.00 97.00 91 VAL A O 1
ATOM 660 N N . VAL A 1 92 ? -2.555 -3.741 -3.988 1.00 98.00 92 VAL A N 1
ATOM 661 C CA . VAL A 1 92 ? -3.684 -4.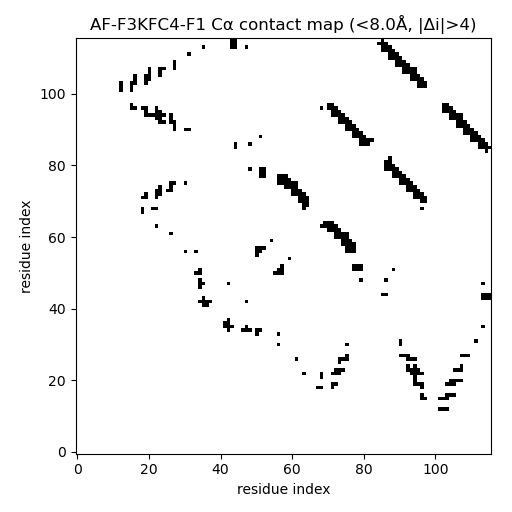088 -3.125 1.00 98.00 92 VAL A CA 1
ATOM 662 C C . VAL A 1 92 ? -3.314 -3.742 -1.691 1.00 98.00 92 VAL A C 1
ATOM 664 O O . VAL A 1 92 ? -2.366 -4.298 -1.138 1.00 98.00 92 VAL A O 1
ATOM 667 N N . SER A 1 93 ? -4.072 -2.833 -1.085 1.00 97.81 93 SER A N 1
ATOM 668 C CA . SER A 1 93 ? -3.923 -2.394 0.300 1.00 97.81 93 SER A CA 1
ATOM 669 C C . SER A 1 93 ? -5.121 -2.853 1.125 1.00 97.81 93 SER A C 1
ATOM 671 O O . SER A 1 93 ? -6.263 -2.466 0.881 1.00 97.81 93 SER A O 1
ATOM 673 N N . THR A 1 94 ? -4.869 -3.703 2.115 1.00 97.88 94 THR A N 1
ATOM 674 C CA . THR A 1 94 ? -5.869 -4.210 3.054 1.00 97.88 94 THR A CA 1
ATOM 675 C C . THR A 1 94 ? -5.739 -3.480 4.382 1.00 97.88 94 THR A C 1
ATOM 677 O O . THR A 1 94 ? -4.842 -3.779 5.168 1.00 97.88 94 THR A O 1
ATOM 680 N N . GLY A 1 95 ? -6.654 -2.552 4.643 1.00 96.62 95 GLY A N 1
ATOM 681 C CA . GLY A 1 95 ? -6.791 -1.863 5.920 1.00 96.62 95 GLY A CA 1
ATOM 682 C C . GLY A 1 95 ? -7.594 -2.691 6.919 1.00 96.62 95 GLY A C 1
ATOM 683 O O . GLY A 1 95 ? -8.685 -3.169 6.600 1.00 96.62 95 GLY A O 1
ATOM 684 N N . VAL A 1 96 ? -7.076 -2.853 8.133 1.00 95.44 96 VAL A N 1
ATOM 685 C CA . VAL A 1 96 ? -7.744 -3.534 9.247 1.00 95.44 96 VAL A CA 1
ATOM 686 C C . VAL A 1 96 ? -7.717 -2.623 10.462 1.00 95.44 96 VAL A C 1
ATOM 688 O O . VAL A 1 96 ? -6.662 -2.113 10.821 1.00 95.44 96 VAL A O 1
ATOM 691 N N . CYS A 1 97 ? -8.867 -2.432 11.101 1.00 92.75 97 CYS A N 1
ATOM 692 C CA . CYS A 1 97 ? -8.994 -1.631 12.315 1.00 92.75 97 CYS A CA 1
ATOM 693 C C . CYS A 1 97 ? -9.824 -2.361 13.365 1.00 92.75 97 CYS A C 1
ATOM 695 O O . CYS A 1 97 ? -10.836 -2.987 13.038 1.00 92.75 97 CYS A O 1
ATOM 697 N N . GLY A 1 98 ? -9.432 -2.204 14.629 1.00 86.50 98 GLY A N 1
ATOM 698 C CA . GLY A 1 98 ? -10.122 -2.803 15.770 1.00 86.50 98 GLY A CA 1
ATOM 699 C C . GLY A 1 98 ? -9.672 -4.233 16.076 1.00 86.50 98 GLY A C 1
ATOM 700 O O . GLY A 1 98 ? -8.816 -4.805 15.399 1.00 86.50 98 GLY A O 1
ATOM 701 N N . ALA A 1 99 ? -10.247 -4.807 17.132 1.00 79.19 99 ALA A N 1
ATOM 702 C CA . ALA A 1 99 ? -9.893 -6.125 17.648 1.00 79.19 99 ALA A CA 1
ATOM 703 C C . ALA A 1 99 ? -11.134 -6.878 18.152 1.00 79.19 99 ALA A C 1
ATOM 705 O O . ALA A 1 99 ? -12.122 -6.273 18.576 1.00 79.19 99 ALA A O 1
ATOM 706 N N . GLY A 1 100 ? -11.073 -8.212 18.129 1.00 76.38 100 GLY A N 1
ATOM 707 C CA . GLY A 1 100 ? -12.151 -9.073 18.619 1.00 76.38 100 GLY A CA 1
ATOM 708 C C . GLY A 1 100 ? -13.460 -8.899 17.826 1.00 76.38 100 GLY A C 1
ATOM 709 O O . GLY A 1 100 ? -13.414 -8.868 16.597 1.00 76.38 100 GLY A O 1
ATOM 710 N N . PRO A 1 101 ? -14.630 -8.793 18.485 1.00 70.12 101 PRO A N 1
ATOM 711 C CA . PRO A 1 101 ? -15.933 -8.747 17.810 1.00 70.12 101 PRO A CA 1
ATOM 712 C C . PRO A 1 101 ? -16.205 -7.432 17.063 1.00 70.12 101 PRO A C 1
ATOM 714 O O . PRO A 1 101 ? -17.182 -7.346 16.324 1.00 70.12 101 PRO A O 1
ATOM 717 N N . VAL A 1 102 ? -15.359 -6.411 17.242 1.00 76.56 102 VAL A N 1
ATOM 718 C CA . VAL A 1 102 ? -15.486 -5.108 16.579 1.00 76.56 102 VAL A CA 1
ATOM 719 C C . VAL A 1 102 ? -14.238 -4.851 15.732 1.00 76.56 102 VAL A C 1
ATOM 721 O O . VAL A 1 102 ? -13.422 -3.976 16.019 1.00 76.56 102 VAL A O 1
ATOM 724 N N . GLN A 1 103 ? -14.073 -5.671 14.695 1.00 88.12 103 GLN A N 1
ATOM 725 C CA . GLN A 1 103 ? -13.047 -5.511 13.669 1.00 88.12 103 GLN A CA 1
ATOM 726 C C . GLN A 1 103 ? -13.708 -5.146 12.340 1.00 88.12 103 GLN A C 1
ATOM 728 O O . GLN A 1 103 ? -14.707 -5.749 11.946 1.00 88.12 103 GLN A O 1
ATOM 733 N N . ALA A 1 104 ? -13.121 -4.191 11.623 1.00 91.88 104 ALA A N 1
ATOM 734 C CA . ALA A 1 104 ? -13.456 -3.948 10.228 1.00 91.88 104 ALA A CA 1
ATOM 735 C C . ALA A 1 104 ? -12.235 -4.154 9.341 1.00 91.88 104 ALA A C 1
ATOM 737 O O . ALA A 1 104 ? -11.103 -3.843 9.717 1.00 91.88 104 ALA A O 1
ATOM 738 N N . ARG A 1 105 ? -12.498 -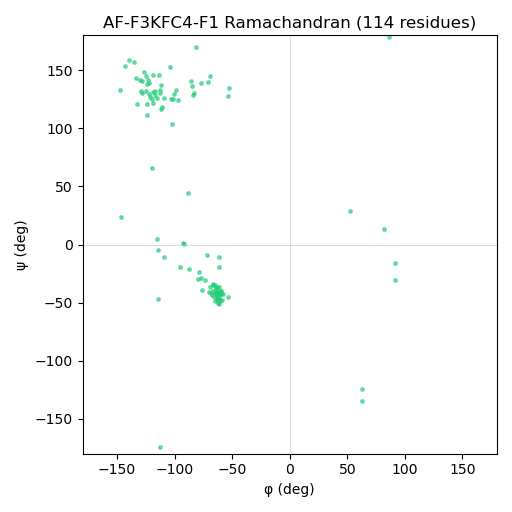4.655 8.135 1.00 94.50 105 ARG A N 1
ATOM 739 C CA . ARG A 1 105 ? -11.507 -4.849 7.085 1.00 94.50 105 ARG A CA 1
ATOM 740 C C . ARG A 1 105 ? -12.013 -4.213 5.800 1.00 94.50 105 ARG A C 1
ATOM 742 O O . ARG A 1 105 ? -13.153 -4.442 5.403 1.00 94.50 105 ARG A O 1
ATOM 749 N N . ARG A 1 106 ? -11.157 -3.434 5.148 1.00 95.81 106 ARG A N 1
ATOM 750 C CA . ARG A 1 106 ? -11.408 -2.826 3.839 1.00 95.81 106 ARG A CA 1
ATOM 751 C C . ARG A 1 106 ? -10.225 -3.111 2.928 1.00 95.81 106 ARG A C 1
ATOM 753 O O . ARG A 1 106 ? -9.087 -3.135 3.382 1.00 95.81 106 ARG A O 1
ATOM 760 N N . VAL A 1 107 ? -10.509 -3.370 1.660 1.00 97.38 107 VAL A N 1
ATOM 761 C CA . VAL A 1 107 ? -9.494 -3.665 0.649 1.00 97.38 107 VAL A CA 1
ATOM 762 C C . VAL A 1 107 ? -9.640 -2.635 -0.453 1.00 97.38 107 VAL A C 1
ATOM 764 O O . VAL A 1 107 ? -10.742 -2.441 -0.962 1.00 97.38 107 VAL A O 1
ATOM 767 N N . ILE A 1 108 ? -8.537 -1.974 -0.773 1.00 97.25 108 ILE A N 1
ATOM 768 C CA . ILE A 1 108 ? -8.423 -0.998 -1.847 1.00 97.25 108 ILE A CA 1
ATOM 769 C C . ILE A 1 108 ? -7.426 -1.536 -2.853 1.00 97.25 108 ILE A C 1
ATOM 771 O O . ILE A 1 108 ? -6.339 -1.980 -2.484 1.00 97.25 108 ILE A O 1
ATOM 775 N N . GLU A 1 109 ? -7.806 -1.483 -4.120 1.00 97.31 109 GLU A N 1
ATOM 776 C CA . GLU A 1 109 ? -6.941 -1.825 -5.234 1.00 97.31 109 GLU A CA 1
ATOM 777 C C . GLU A 1 109 ? -6.742 -0.584 -6.096 1.00 97.31 109 GLU A C 1
ATOM 779 O O . GLU A 1 109 ? -7.707 0.077 -6.481 1.00 97.31 109 GLU A O 1
ATOM 784 N N . VAL A 1 110 ? -5.483 -0.269 -6.388 1.00 96.56 110 VAL A N 1
ATOM 785 C CA . VAL A 1 110 ? -5.108 0.831 -7.275 1.00 96.56 110 VAL A CA 1
ATOM 786 C C . VAL A 1 110 ? -4.144 0.332 -8.338 1.00 96.56 110 VAL A C 1
ATOM 788 O O . VAL A 1 110 ? -3.261 -0.488 -8.076 1.00 96.56 110 VAL A O 1
ATOM 791 N N . GLY A 1 111 ? -4.338 0.830 -9.555 1.00 94.25 111 GLY A N 1
ATOM 792 C CA . GLY A 1 111 ? -3.512 0.518 -10.711 1.00 94.25 111 GLY A CA 1
ATOM 793 C C . GLY A 1 111 ? -2.735 1.740 -11.185 1.00 94.25 111 GLY A C 1
ATOM 794 O O . GLY A 1 111 ? -3.238 2.862 -11.141 1.00 94.25 111 GLY A O 1
ATOM 795 N N . GLY A 1 112 ? -1.523 1.518 -11.678 1.00 93.00 112 GLY A N 1
ATOM 796 C CA . GLY A 1 112 ? -0.721 2.529 -12.359 1.00 93.00 112 GLY A CA 1
ATOM 797 C C . GLY A 1 112 ? 0.006 1.941 -13.563 1.00 93.00 112 GLY A C 1
ATOM 798 O O . GLY A 1 112 ? 0.211 0.731 -13.645 1.00 93.00 112 GLY A O 1
ATOM 799 N N . ARG A 1 113 ? 0.403 2.799 -14.505 1.00 92.50 113 ARG A N 1
ATOM 800 C CA . ARG A 1 113 ? 1.212 2.413 -15.669 1.00 92.50 113 ARG A CA 1
ATOM 801 C C . ARG A 1 113 ? 2.490 3.241 -15.719 1.00 92.50 113 ARG A C 1
ATOM 803 O O . ARG A 1 113 ? 2.433 4.440 -15.452 1.00 92.50 113 ARG A O 1
ATOM 810 N N . ASN A 1 114 ? 3.599 2.624 -16.107 1.00 85.94 114 ASN A N 1
ATOM 811 C CA . ASN A 1 114 ? 4.854 3.308 -16.398 1.00 85.94 114 ASN A CA 1
ATOM 812 C C . ASN A 1 114 ? 5.421 2.809 -17.729 1.00 85.94 114 ASN A C 1
ATOM 814 O O . ASN A 1 114 ? 5.645 1.613 -17.884 1.00 85.94 114 ASN A O 1
ATOM 818 N N . GLY A 1 115 ? 5.619 3.696 -18.700 1.00 78.81 115 GLY A N 1
ATOM 819 C CA . GLY A 1 115 ? 6.047 3.322 -20.055 1.00 78.81 115 GLY A CA 1
ATOM 820 C C . GLY A 1 115 ? 6.947 4.357 -20.721 1.00 78.81 115 GLY A C 1
ATOM 821 O O . GLY A 1 115 ? 6.962 4.424 -21.948 1.00 78.81 115 GLY A O 1
ATOM 822 N N . PHE A 1 116 ? 7.617 5.181 -19.914 1.00 59.44 116 PHE A N 1
ATOM 823 C CA . PHE A 1 116 ? 8.606 6.159 -20.363 1.00 59.44 116 PHE A CA 1
ATOM 824 C C . PHE A 1 116 ? 10.014 5.576 -20.260 1.00 59.44 116 PHE A C 1
ATOM 826 O O . PHE A 1 116 ? 10.268 4.837 -19.277 1.00 59.44 116 PHE A O 1
#

Solvent-accessible surface area (backbone atoms only — not comparable to full-atom values): 6013 Å² total; per-residue (Å²): 134,83,63,76,70,56,53,58,52,52,54,52,50,50,52,35,37,53,36,3,39,53,33,4,50,50,39,39,54,53,43,52,48,56,33,47,42,46,98,84,68,60,43,44,41,71,53,24,53,52,34,36,72,27,67,84,41,20,76,25,73,48,75,40,77,51,90,85,36,56,64,23,29,13,42,24,38,44,50,79,49,73,60,92,80,30,34,38,39,40,36,40,6,39,4,35,13,60,60,80,97,61,56,25,75,29,78,39,76,50,76,51,76,37,64,108

Nearest PDB structures (foldseek):
  6rtq-assembly1_A  TM=6.267E-01  e=3.865E-01  Hoeflea phototrophica DFL-43
  3ew2-assembly3_E-2  TM=6.347E-01  e=2.182E+00  Rhizobium etli CFN 42
  8rkf-assembly2_B  TM=6.219E-01  e=1.485E+00  Homo sapiens
  8ass-assembly1_A  TM=6.738E-01  e=3.884E+00  Rhizobium sp. AAP43
  6hdt-assembly2_B  TM=4.613E-01  e=1.011E+00  Afifella pfennigii

Radius of gyration: 17.53 Å; Cα contacts (8 Å, |Δi|>4): 235; chains: 1; bounding box: 53×22×49 Å